Protein AF-A0AAW6NID0-F1 (afdb_monomer)

pLDDT: mean 94.63, std 5.05, range [74.12, 98.75]

Nearest PDB structures (foldseek):
  3kux-assembly1_A  TM=9.609E-01  e=1.025E-19  Yersinia pestis
  3gfg-assembly2_C  TM=9.418E-01  e=2.437E-15  Bacillus subtilis subsp. subtilis str. 168
  3gfg-assembly1_B  TM=9.431E-01  e=1.002E-14  Bacillus subtilis subsp. subtilis str. 168
  3gfg-assembly5_J  TM=9.373E-01  e=2.156E-14  Bacillus subtilis subsp. subtilis str. 168
  3gfg-assembly3_E  TM=9.420E-01  e=9.979E-14  Bacillus subtilis subsp. subtilis str. 168

Organism: Enterobacter cloacae (NCBI:txid550)

Structure (mmCIF, N/CA/C/O backbone):
data_AF-A0AAW6NID0-F1
#
_entry.id   AF-A0AAW6NID0-F1
#
loop_
_atom_site.group_PDB
_atom_site.id
_atom_site.type_symbol
_atom_site.label_atom_id
_atom_site.label_alt_id
_atom_site.label_comp_id
_atom_site.label_asym_id
_atom_site.label_entity_id
_atom_site.label_seq_id
_atom_site.pdbx_PDB_ins_code
_atom_site.Cartn_x
_atom_site.Cartn_y
_atom_site.Cartn_z
_atom_site.occupancy
_atom_site.B_iso_or_equiv
_atom_site.auth_seq_id
_atom_site.auth_comp_id
_atom_site.auth_asym_id
_atom_site.auth_atom_id
_atom_site.pdbx_PDB_model_num
ATOM 1 N N . PHE A 1 1 ? 0.147 -2.096 -3.383 1.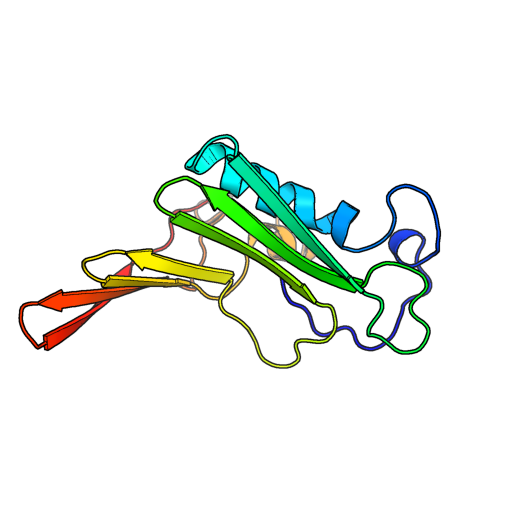00 84.25 1 PHE A N 1
ATOM 2 C CA . PHE A 1 1 ? -0.001 -1.535 -4.753 1.00 84.25 1 PHE A CA 1
ATOM 3 C C . PHE A 1 1 ? 0.286 -2.645 -5.757 1.00 84.25 1 PHE A C 1
ATOM 5 O O . PHE A 1 1 ? 0.993 -2.461 -6.746 1.00 84.25 1 PHE A O 1
ATOM 12 N N . ASP A 1 2 ? -0.238 -3.831 -5.473 1.00 94.12 2 ASP A N 1
ATOM 13 C CA . ASP A 1 2 ? 0.275 -5.031 -6.107 1.00 94.12 2 ASP A CA 1
ATOM 14 C C . ASP A 1 2 ? -0.357 -5.172 -7.478 1.00 94.12 2 ASP A C 1
ATOM 16 O O . ASP A 1 2 ? -1.514 -4.804 -7.698 1.00 94.12 2 ASP A O 1
ATOM 20 N N . ARG A 1 3 ? 0.446 -5.610 -8.439 1.00 92.31 3 ARG A N 1
ATOM 21 C CA . ARG A 1 3 ? 0.046 -5.709 -9.837 1.00 92.31 3 ARG A CA 1
ATOM 22 C C . ARG A 1 3 ? 0.622 -6.990 -10.403 1.00 92.31 3 ARG A C 1
ATOM 24 O O . ARG A 1 3 ? 1.714 -7.399 -10.024 1.00 92.31 3 ARG A O 1
ATOM 31 N N . TYR A 1 4 ? -0.060 -7.566 -11.383 1.00 95.06 4 TYR A N 1
ATOM 32 C CA . TYR A 1 4 ? 0.499 -8.651 -12.175 1.00 95.06 4 TYR A CA 1
ATOM 33 C C . TYR A 1 4 ? 1.030 -8.119 -13.504 1.00 95.06 4 TYR A C 1
ATOM 35 O O . TYR A 1 4 ? 0.271 -7.851 -14.436 1.00 95.06 4 TYR A O 1
ATOM 43 N N . ARG A 1 5 ? 2.348 -7.925 -13.594 1.00 93.69 5 ARG A N 1
ATOM 44 C CA . ARG A 1 5 ? 3.047 -7.576 -14.842 1.00 93.69 5 ARG A CA 1
ATOM 45 C C . ARG A 1 5 ? 4.345 -8.382 -14.939 1.00 93.69 5 ARG A C 1
ATOM 47 O O . ARG A 1 5 ? 5.425 -7.808 -14.788 1.00 93.69 5 ARG A O 1
ATOM 54 N N . PRO A 1 6 ? 4.249 -9.701 -15.191 1.00 93.75 6 PRO A N 1
ATOM 55 C CA . PRO A 1 6 ? 5.402 -10.601 -15.153 1.00 93.75 6 PRO A CA 1
ATOM 56 C C . PRO A 1 6 ? 6.435 -10.299 -16.245 1.00 93.75 6 PRO A C 1
ATOM 58 O O . PRO A 1 6 ? 7.611 -10.585 -16.063 1.00 93.75 6 PRO A O 1
ATOM 61 N N . GLN A 1 7 ? 6.007 -9.695 -17.357 1.00 93.19 7 GLN A N 1
ATOM 62 C CA . GLN A 1 7 ? 6.890 -9.274 -18.442 1.00 93.19 7 GLN A CA 1
ATOM 63 C C . GLN A 1 7 ? 7.441 -7.873 -18.165 1.00 93.19 7 GLN A C 1
ATOM 65 O O . GLN A 1 7 ? 6.669 -6.920 -18.010 1.00 93.19 7 GLN A O 1
ATOM 70 N N . VAL A 1 8 ? 8.769 -7.756 -18.125 1.00 89.69 8 VAL A N 1
ATOM 71 C CA . VAL A 1 8 ? 9.473 -6.469 -18.049 1.00 89.69 8 VAL A CA 1
ATOM 72 C C . VAL A 1 8 ? 9.281 -5.738 -19.374 1.00 89.69 8 VAL A C 1
ATOM 74 O O . VAL A 1 8 ? 9.496 -6.310 -20.442 1.00 89.69 8 VAL A O 1
ATOM 77 N N . ARG A 1 9 ? 8.822 -4.487 -19.322 1.00 85.94 9 ARG A N 1
ATOM 78 C CA . ARG A 1 9 ? 8.579 -3.692 -20.534 1.00 85.94 9 ARG A CA 1
ATOM 79 C C . ARG A 1 9 ? 9.796 -2.850 -20.867 1.00 85.94 9 ARG A C 1
ATOM 81 O O . ARG A 1 9 ? 10.451 -2.332 -19.969 1.00 85.94 9 ARG A O 1
ATOM 88 N N .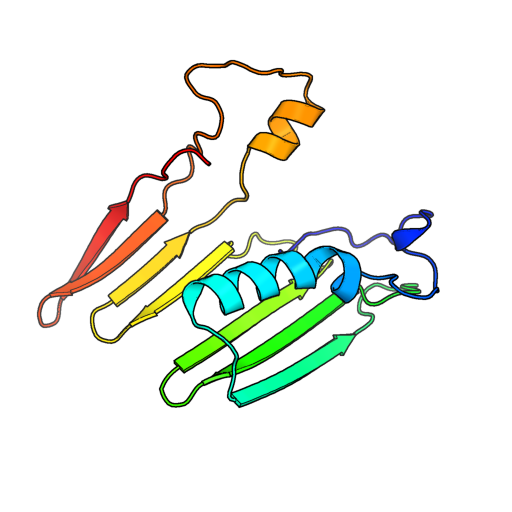 ASP A 1 10 ? 10.013 -2.606 -22.155 1.00 81.94 10 ASP A N 1
ATOM 89 C CA . ASP A 1 10 ? 10.990 -1.612 -22.589 1.00 81.94 10 ASP A CA 1
ATOM 90 C C . ASP A 1 10 ? 10.422 -0.196 -22.404 1.00 81.94 10 ASP A C 1
ATOM 92 O O . ASP A 1 10 ? 9.777 0.390 -23.276 1.00 81.94 10 ASP A O 1
ATOM 96 N N . ARG A 1 11 ? 10.547 0.311 -21.177 1.00 80.06 11 ARG A N 1
ATOM 97 C CA . ARG A 1 11 ? 10.152 1.659 -20.767 1.00 80.06 11 ARG A CA 1
ATOM 98 C C . ARG A 1 11 ? 11.226 2.218 -19.859 1.00 80.06 11 ARG A C 1
ATOM 100 O O . ARG A 1 11 ? 11.744 1.503 -19.012 1.00 80.06 11 ARG A O 1
ATOM 107 N N . TRP A 1 12 ? 11.458 3.524 -19.943 1.00 75.25 12 TRP A N 1
ATOM 108 C CA . TRP A 1 12 ? 12.501 4.192 -19.161 1.00 75.25 12 TRP A CA 1
ATOM 109 C C . TRP A 1 12 ? 12.412 3.933 -17.639 1.00 75.25 12 TRP A C 1
ATOM 111 O O . TRP A 1 12 ? 13.441 3.814 -16.990 1.00 75.25 12 TRP A O 1
ATOM 121 N N . ARG A 1 13 ? 11.204 3.777 -17.062 1.00 74.12 13 ARG A N 1
ATOM 122 C CA . ARG A 1 13 ? 11.011 3.473 -15.620 1.00 74.12 13 ARG A CA 1
ATOM 123 C C . ARG A 1 13 ? 11.413 2.047 -15.220 1.00 74.12 13 ARG A C 1
ATOM 125 O O . ARG A 1 13 ? 11.613 1.771 -14.038 1.00 74.12 13 ARG A O 1
ATOM 132 N N . GLU A 1 14 ? 11.495 1.145 -16.193 1.00 78.50 14 GLU A N 1
ATOM 133 C CA . GLU A 1 14 ? 11.904 -0.255 -16.026 1.00 78.50 14 GLU A CA 1
ATOM 134 C C . GLU A 1 14 ? 13.375 -0.478 -16.428 1.00 78.50 14 GLU A C 1
ATOM 136 O O . GLU A 1 14 ? 13.860 -1.604 -16.360 1.00 78.50 14 GLU A O 1
ATOM 141 N N . GLN A 1 15 ? 14.098 0.589 -16.795 1.00 82.31 15 GLN A N 1
ATOM 142 C CA . GLN A 1 15 ? 15.534 0.575 -17.075 1.00 82.31 15 GLN A CA 1
ATOM 143 C C . GLN A 1 15 ? 16.327 1.091 -15.869 1.00 82.31 15 GLN A C 1
ATOM 145 O O . GLN A 1 15 ? 15.867 1.968 -15.135 1.00 82.31 15 GLN A O 1
ATOM 150 N N . ALA A 1 16 ? 17.529 0.548 -15.671 1.00 81.44 16 ALA A N 1
ATOM 151 C CA . ALA A 1 16 ? 18.401 0.943 -14.573 1.00 81.44 16 ALA A CA 1
ATOM 152 C C . ALA A 1 16 ? 18.753 2.439 -14.642 1.00 81.44 16 ALA A C 1
ATOM 154 O O . ALA A 1 16 ? 19.167 2.953 -15.680 1.00 81.44 16 ALA A O 1
ATOM 155 N N . GLY A 1 17 ? 18.616 3.135 -13.515 1.00 85.31 17 GLY A N 1
ATOM 156 C CA . GLY A 1 17 ? 18.953 4.551 -13.396 1.00 85.31 17 GLY A CA 1
ATOM 157 C C . GLY A 1 17 ? 18.538 5.152 -12.049 1.00 85.31 17 GLY A C 1
ATOM 158 O O . GLY A 1 17 ? 17.781 4.525 -11.297 1.00 85.31 17 GLY A O 1
ATOM 159 N N . PRO A 1 18 ? 19.015 6.361 -11.708 1.00 84.38 18 PRO A N 1
ATOM 160 C CA . PRO A 1 18 ? 18.601 7.054 -10.490 1.00 84.38 18 PRO A CA 1
ATOM 161 C C . PRO A 1 18 ? 17.081 7.258 -10.442 1.00 84.38 18 PRO A C 1
ATOM 163 O O . PRO A 1 18 ? 16.483 7.710 -11.416 1.00 84.38 18 PRO A O 1
ATOM 166 N N . GLY A 1 19 ? 16.454 6.921 -9.311 1.00 85.44 19 GLY A N 1
ATOM 167 C CA . GLY A 1 19 ? 15.004 7.073 -9.127 1.00 85.44 19 GLY A CA 1
ATOM 168 C C . GLY A 1 19 ? 14.141 6.077 -9.914 1.00 85.44 19 GLY A C 1
ATOM 169 O O . GLY A 1 19 ? 12.937 6.284 -10.033 1.00 85.44 19 GLY A O 1
ATOM 170 N N . SE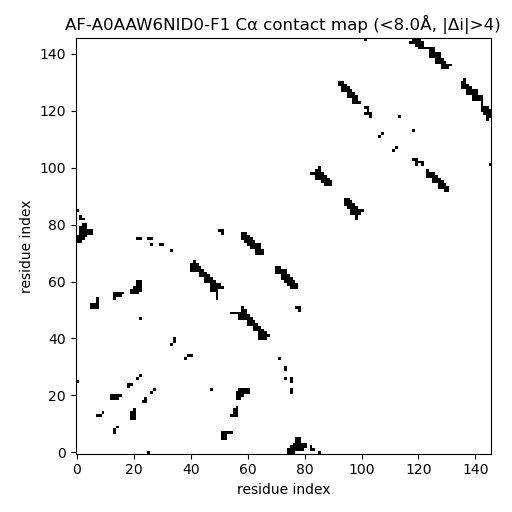R A 1 20 ? 14.734 5.016 -10.469 1.00 90.44 20 SER A N 1
ATOM 171 C CA . SER A 1 20 ? 14.009 3.971 -11.204 1.00 90.44 20 SER A CA 1
ATOM 172 C C . SER A 1 20 ? 13.440 2.879 -10.288 1.00 90.44 20 SER A C 1
ATOM 174 O O . SER A 1 20 ? 13.876 2.697 -9.150 1.00 90.44 20 SER A O 1
ATOM 176 N N . GLY A 1 21 ? 12.480 2.109 -10.804 1.00 93.56 21 GLY A N 1
ATOM 177 C CA . GLY A 1 21 ? 11.849 1.013 -10.069 1.00 93.56 21 GLY A CA 1
ATOM 178 C C . GLY A 1 21 ? 10.681 1.441 -9.182 1.00 93.56 21 GLY A C 1
ATOM 179 O O . GLY A 1 21 ? 10.472 2.613 -8.866 1.00 93.56 21 GLY A O 1
ATOM 180 N N . ILE A 1 22 ? 9.891 0.453 -8.771 1.00 95.25 22 ILE A N 1
ATOM 181 C CA . ILE A 1 22 ? 8.603 0.689 -8.116 1.00 95.25 22 ILE A CA 1
ATOM 182 C C . ILE A 1 22 ? 8.735 1.261 -6.704 1.00 95.25 22 ILE A C 1
ATOM 184 O O . ILE A 1 22 ? 7.771 1.815 -6.187 1.00 95.25 22 ILE A O 1
ATOM 188 N N . TRP A 1 23 ? 9.910 1.151 -6.077 1.00 95.88 23 TRP A N 1
ATOM 189 C CA . TRP A 1 23 ? 10.163 1.823 -4.805 1.00 95.88 23 TRP A CA 1
ATOM 190 C C . TRP A 1 23 ? 10.054 3.337 -4.978 1.00 95.88 23 TRP A C 1
ATOM 192 O O . TRP A 1 23 ? 9.290 3.974 -4.270 1.00 95.88 23 TRP A O 1
ATOM 202 N N . TYR A 1 24 ? 10.735 3.915 -5.965 1.00 94.38 24 TYR A N 1
ATOM 203 C CA . TYR A 1 24 ? 10.671 5.356 -6.209 1.00 94.38 24 TYR A CA 1
ATOM 204 C C . TYR A 1 24 ? 9.377 5.794 -6.902 1.00 94.38 24 TYR A C 1
ATOM 206 O O . TYR A 1 24 ? 8.937 6.919 -6.697 1.00 94.38 24 TYR A O 1
ATOM 214 N N . ASP A 1 25 ? 8.757 4.914 -7.689 1.00 93.06 25 ASP A N 1
ATOM 215 C CA . ASP A 1 25 ? 7.504 5.211 -8.392 1.00 93.06 25 ASP A CA 1
ATOM 216 C C . ASP A 1 25 ? 6.277 5.148 -7.469 1.00 93.06 25 ASP A C 1
ATOM 218 O O . ASP A 1 25 ? 5.384 5.982 -7.568 1.00 93.06 25 ASP A O 1
ATOM 222 N N . LEU A 1 26 ? 6.215 4.157 -6.571 1.00 95.50 26 LEU A N 1
ATOM 223 C CA . LEU A 1 26 ? 5.011 3.854 -5.792 1.00 95.50 26 LEU A CA 1
ATOM 224 C C . LEU A 1 26 ? 5.167 4.135 -4.300 1.00 95.50 26 LEU A C 1
ATOM 226 O O . LEU A 1 26 ? 4.224 4.640 -3.693 1.00 95.50 26 LEU A O 1
ATOM 230 N N . ALA A 1 27 ? 6.322 3.836 -3.692 1.00 96.88 27 ALA A N 1
ATOM 231 C CA . ALA A 1 27 ? 6.486 3.995 -2.246 1.00 96.88 27 ALA A CA 1
ATOM 232 C C . ALA A 1 27 ? 6.217 5.423 -1.739 1.00 96.88 27 ALA A C 1
ATOM 234 O O . ALA A 1 27 ? 5.618 5.511 -0.668 1.00 96.88 27 ALA A O 1
ATOM 235 N N . PRO A 1 28 ? 6.538 6.524 -2.463 1.00 97.56 28 PRO A N 1
ATOM 236 C CA . PRO A 1 28 ? 6.181 7.872 -2.024 1.00 97.56 28 PRO A CA 1
ATOM 237 C C . PRO A 1 28 ? 4.691 8.041 -1.724 1.00 97.56 28 PRO A C 1
ATOM 239 O O . PRO A 1 28 ? 4.353 8.616 -0.698 1.00 97.56 28 PRO A O 1
ATOM 242 N N . HIS A 1 29 ? 3.801 7.469 -2.542 1.00 96.81 29 HIS A N 1
ATOM 243 C CA . HIS A 1 29 ? 2.357 7.540 -2.305 1.00 96.81 29 HIS A CA 1
ATOM 244 C C . HIS A 1 29 ? 1.942 6.825 -1.012 1.00 96.81 29 HIS A C 1
ATOM 246 O O . HIS A 1 29 ? 1.085 7.310 -0.280 1.00 96.81 29 HIS A O 1
ATOM 252 N N . LEU A 1 30 ? 2.536 5.662 -0.716 1.00 97.69 30 LEU A N 1
ATOM 253 C CA . LEU A 1 30 ? 2.224 4.914 0.506 1.00 97.69 30 LEU A CA 1
ATOM 254 C C . LEU A 1 30 ? 2.851 5.561 1.749 1.00 97.69 30 LEU A C 1
ATOM 256 O O . LEU A 1 30 ? 2.227 5.590 2.808 1.00 97.69 30 LEU A O 1
ATOM 260 N N . LEU A 1 31 ? 4.087 6.048 1.626 1.00 98.25 31 LEU A N 1
ATOM 261 C CA . LEU A 1 31 ? 4.820 6.714 2.699 1.00 98.25 31 LEU A CA 1
ATOM 262 C C . LEU A 1 31 ? 4.142 8.023 3.090 1.00 98.25 31 LEU A C 1
ATOM 264 O O . LEU A 1 31 ? 3.963 8.260 4.279 1.00 98.25 31 LEU A O 1
ATOM 268 N N . ASP A 1 32 ? 3.724 8.826 2.111 1.00 98.38 32 ASP A N 1
ATOM 269 C CA . ASP A 1 32 ? 2.984 10.064 2.347 1.00 98.38 32 ASP A CA 1
ATOM 270 C C . ASP A 1 32 ? 1.697 9.794 3.136 1.00 98.38 32 ASP A C 1
ATOM 272 O O . ASP A 1 32 ? 1.513 10.357 4.211 1.00 98.38 32 ASP A O 1
ATOM 276 N N . GLN A 1 33 ? 0.882 8.824 2.703 1.00 97.19 33 GLN A N 1
ATOM 277 C CA . GLN A 1 33 ? -0.326 8.419 3.434 1.00 97.19 33 GLN A CA 1
ATOM 278 C C . GLN A 1 33 ? -0.022 7.970 4.872 1.00 97.19 33 GLN A C 1
ATOM 280 O O . GLN A 1 33 ? -0.713 8.367 5.811 1.00 97.19 33 GLN A O 1
ATOM 285 N N . ALA A 1 34 ? 1.014 7.150 5.067 1.00 97.75 34 ALA A N 1
ATOM 286 C CA . ALA A 1 34 ? 1.393 6.670 6.393 1.00 97.75 34 ALA A CA 1
ATOM 287 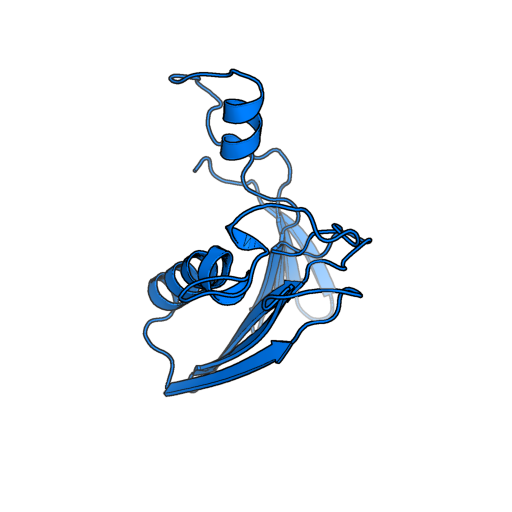C C . ALA A 1 34 ? 1.865 7.814 7.307 1.00 97.75 34 ALA A C 1
ATOM 289 O O . ALA A 1 34 ? 1.443 7.896 8.461 1.00 97.75 34 ALA A O 1
ATOM 290 N N . VAL A 1 35 ? 2.705 8.716 6.797 1.00 97.50 35 VAL A N 1
ATOM 291 C CA . VAL A 1 35 ? 3.218 9.862 7.559 1.00 97.50 35 VAL A CA 1
ATOM 292 C C . VAL A 1 35 ? 2.112 10.875 7.837 1.00 97.50 35 VAL A C 1
ATOM 294 O O . VAL A 1 35 ? 2.041 11.393 8.949 1.00 97.50 35 VAL A O 1
ATOM 297 N N . HIS A 1 36 ? 1.212 11.114 6.885 1.00 97.88 36 HIS A N 1
ATOM 298 C CA . HIS A 1 36 ? 0.066 11.999 7.067 1.00 97.88 36 HIS A CA 1
ATOM 299 C C . HIS A 1 36 ? -0.853 11.513 8.196 1.00 97.88 36 HIS A C 1
ATOM 301 O O . HIS A 1 36 ? -1.253 12.294 9.055 1.00 97.88 36 HIS A O 1
ATOM 307 N N . LEU A 1 37 ? -1.154 10.211 8.231 1.00 96.88 37 LEU A N 1
ATOM 308 C CA . LEU A 1 37 ? -2.075 9.631 9.214 1.00 96.88 37 LEU A CA 1
ATOM 309 C C . LEU A 1 37 ? -1.438 9.383 10.586 1.00 96.88 37 LEU A C 1
ATOM 311 O O . LEU A 1 37 ? -2.123 9.451 11.608 1.00 96.88 37 LEU A O 1
ATOM 315 N N . PHE A 1 38 ? -0.148 9.043 10.631 1.00 96.69 38 PHE A N 1
ATOM 316 C CA . PHE A 1 38 ? 0.481 8.514 11.846 1.00 96.69 38 PHE A CA 1
ATOM 317 C C . PHE A 1 38 ? 1.749 9.255 12.283 1.00 96.69 38 PHE A C 1
ATOM 319 O O . PHE A 1 38 ? 2.312 8.913 13.324 1.00 96.69 38 PHE A O 1
ATOM 326 N N . GLY A 1 39 ? 2.182 10.271 11.536 1.00 97.56 39 GLY A N 1
ATOM 327 C CA . GLY A 1 39 ? 3.433 10.988 11.767 1.00 97.56 39 GLY A CA 1
ATOM 328 C C . GLY A 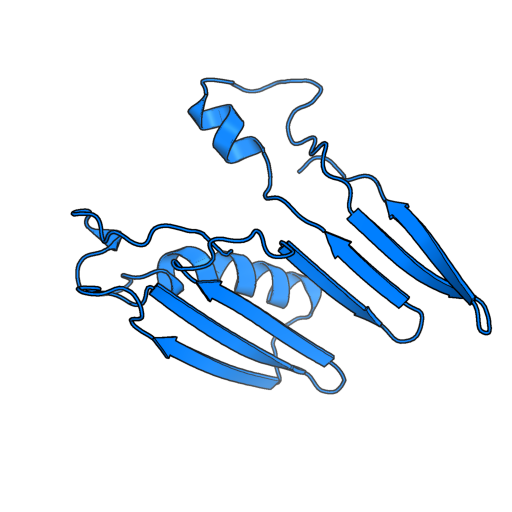1 39 ? 4.670 10.173 11.382 1.00 97.56 39 GLY A C 1
ATOM 329 O O . GLY A 1 39 ? 4.586 9.101 10.774 1.00 97.56 39 GLY A O 1
ATOM 330 N N . LEU A 1 40 ? 5.847 10.686 11.748 1.00 98.00 40 LEU A N 1
ATOM 331 C CA . LEU A 1 40 ? 7.113 10.010 11.466 1.00 98.00 40 LEU A CA 1
ATOM 332 C C . LEU A 1 40 ? 7.263 8.726 12.301 1.00 98.00 40 LEU A C 1
ATOM 334 O O . LEU A 1 40 ? 7.000 8.746 13.508 1.00 98.00 40 LEU A O 1
ATOM 338 N N . PRO A 1 41 ? 7.709 7.614 11.691 1.00 98.31 41 PRO A N 1
ATOM 339 C CA . PRO A 1 41 ? 8.053 6.414 12.436 1.00 98.31 41 PRO A CA 1
ATOM 340 C C . PRO A 1 41 ? 9.344 6.613 13.239 1.00 98.31 41 PRO A C 1
ATOM 342 O O . PRO A 1 41 ? 10.182 7.451 12.915 1.00 98.31 41 PRO A O 1
ATOM 345 N N . VAL A 1 42 ? 9.536 5.779 14.262 1.00 98.56 42 VAL A N 1
ATOM 346 C CA . VAL A 1 42 ? 10.796 5.695 15.021 1.00 98.56 42 VAL A CA 1
ATOM 347 C C . VAL A 1 42 ? 11.902 5.096 14.155 1.00 98.56 42 VAL A C 1
ATOM 349 O O . VAL A 1 42 ? 13.056 5.509 14.227 1.00 98.56 42 VAL A O 1
ATOM 352 N N . SER A 1 43 ? 11.553 4.105 13.338 1.00 98.50 43 SER A N 1
ATOM 353 C CA . SER A 1 43 ? 12.469 3.472 12.396 1.00 98.50 43 SER A CA 1
ATOM 354 C C . SER A 1 43 ? 11.712 2.858 11.226 1.00 98.50 43 SER A C 1
ATOM 356 O O . SER A 1 43 ? 10.504 2.614 11.296 1.00 98.50 43 SER A O 1
ATOM 358 N N . MET A 1 44 ? 12.435 2.589 10.145 1.00 98.44 44 MET A N 1
ATOM 359 C CA . MET A 1 44 ? 11.919 1.876 8.987 1.00 98.44 44 MET A CA 1
ATOM 360 C C . MET A 1 44 ? 12.929 0.818 8.551 1.00 98.44 44 MET A C 1
ATOM 362 O O . MET A 1 44 ? 14.120 1.104 8.435 1.00 98.44 44 MET A O 1
ATOM 366 N N . THR A 1 45 ? 12.442 -0.388 8.284 1.00 98.62 45 THR A N 1
ATOM 367 C CA . THR A 1 45 ? 13.211 -1.455 7.634 1.00 98.62 45 THR A CA 1
ATOM 368 C C . THR A 1 45 ? 12.582 -1.729 6.283 1.00 98.62 45 THR A C 1
ATOM 370 O O . THR A 1 45 ? 11.361 -1.849 6.197 1.00 98.62 45 THR A O 1
ATOM 373 N N . VAL A 1 46 ? 13.397 -1.808 5.235 1.00 98.62 46 VAL A N 1
ATOM 374 C CA . VAL A 1 46 ? 12.921 -1.993 3.864 1.00 98.62 46 VAL A CA 1
ATOM 375 C C . VAL A 1 46 ? 13.665 -3.155 3.231 1.00 98.62 46 VAL A C 1
ATOM 377 O O . VAL A 1 46 ? 14.893 -3.165 3.218 1.00 98.62 46 VAL A O 1
ATOM 380 N N . ASP A 1 47 ? 12.904 -4.104 2.704 1.00 98.69 47 ASP A N 1
ATOM 381 C CA . ASP A 1 47 ? 13.384 -5.143 1.801 1.00 98.69 47 ASP A CA 1
ATOM 382 C C . ASP A 1 47 ? 13.028 -4.751 0.364 1.00 98.69 47 ASP A C 1
ATOM 384 O O . ASP A 1 47 ? 11.875 -4.412 0.082 1.00 98.69 47 ASP A O 1
ATOM 388 N N . LEU A 1 48 ? 14.022 -4.755 -0.524 1.00 98.25 48 LEU A N 1
ATOM 389 C CA . LEU A 1 48 ? 13.899 -4.403 -1.937 1.00 98.25 48 LEU A CA 1
ATOM 390 C C . LEU A 1 48 ? 14.452 -5.552 -2.771 1.00 98.25 48 LEU A C 1
ATOM 392 O O . LEU A 1 48 ? 15.545 -6.044 -2.496 1.00 98.25 48 LEU A O 1
ATOM 396 N N . ALA A 1 49 ? 13.741 -5.926 -3.832 1.00 97.88 49 ALA A N 1
ATOM 397 C CA . ALA A 1 49 ? 14.178 -7.016 -4.694 1.00 97.88 49 ALA A CA 1
ATOM 398 C C . ALA A 1 49 ? 13.835 -6.791 -6.172 1.00 97.88 49 ALA A C 1
ATOM 400 O O . ALA A 1 49 ? 13.030 -5.930 -6.543 1.00 97.88 49 ALA A O 1
ATOM 401 N N . GLN A 1 50 ? 14.493 -7.602 -6.998 1.00 97.38 50 GLN A N 1
ATOM 402 C CA . GLN A 1 50 ? 14.215 -7.818 -8.412 1.00 97.38 50 GLN A CA 1
ATOM 403 C C . GLN A 1 50 ? 13.748 -9.266 -8.562 1.00 97.38 50 GLN A C 1
ATOM 405 O O . GLN A 1 50 ? 14.559 -10.190 -8.525 1.00 97.38 50 GLN A O 1
ATOM 410 N N . LEU A 1 51 ? 12.438 -9.475 -8.647 1.00 97.56 51 LEU A N 1
ATOM 411 C CA . LEU A 1 51 ? 11.828 -10.802 -8.646 1.00 97.56 51 LEU A CA 1
ATOM 412 C C . LEU A 1 51 ? 11.389 -11.258 -10.039 1.00 97.56 51 LEU A C 1
ATOM 414 O O . LEU A 1 51 ? 11.325 -12.465 -10.283 1.00 97.56 51 LEU A O 1
ATOM 418 N N . ARG A 1 52 ? 11.081 -10.344 -10.971 1.00 96.56 52 ARG A N 1
ATOM 419 C CA . ARG A 1 52 ? 10.765 -10.741 -12.352 1.00 96.56 52 ARG A CA 1
ATOM 420 C C . ARG A 1 52 ? 12.043 -11.165 -13.085 1.00 96.56 52 ARG A C 1
ATOM 422 O O . ARG A 1 52 ? 13.054 -10.463 -13.003 1.00 96.56 52 ARG A O 1
ATOM 429 N N . PRO A 1 53 ? 12.014 -12.254 -13.874 1.00 95.25 53 PRO A N 1
ATOM 430 C CA . PRO A 1 53 ? 13.123 -12.596 -14.757 1.00 95.25 53 PRO A CA 1
ATOM 431 C C . PRO A 1 53 ? 13.482 -11.427 -15.685 1.00 95.25 53 PRO A C 1
ATOM 433 O O . PRO A 1 53 ? 12.618 -10.884 -16.373 1.00 95.25 53 PRO A O 1
ATOM 436 N N . GLY A 1 54 ? 14.757 -11.035 -15.698 1.00 93.38 54 GLY A N 1
ATOM 437 C CA . GLY A 1 54 ? 15.253 -9.933 -16.528 1.00 93.38 54 GLY A CA 1
ATOM 438 C C . GLY A 1 54 ? 14.983 -8.525 -15.984 1.00 93.38 54 GLY A C 1
ATOM 439 O O . GLY A 1 54 ? 15.319 -7.557 -16.668 1.00 93.38 54 GLY A O 1
ATOM 440 N N . ALA A 1 55 ? 14.416 -8.383 -14.779 1.00 94.31 55 ALA A N 1
ATOM 441 C CA . ALA A 1 55 ? 14.235 -7.080 -14.142 1.00 94.31 55 ALA A CA 1
ATOM 442 C C . ALA A 1 55 ? 15.567 -6.323 -14.033 1.00 94.31 55 ALA A C 1
ATOM 444 O O . ALA A 1 55 ? 16.575 -6.871 -13.600 1.00 94.31 55 ALA A O 1
ATOM 445 N N . GLN A 1 56 ? 15.557 -5.052 -14.438 1.00 93.81 56 GLN A N 1
ATOM 446 C CA . GLN A 1 56 ? 16.716 -4.153 -14.348 1.00 93.81 56 GLN A CA 1
ATOM 447 C C . GLN A 1 56 ? 16.578 -3.145 -13.198 1.00 93.81 56 GLN A C 1
ATOM 449 O O . GLN A 1 56 ? 17.527 -2.440 -12.861 1.00 93.81 56 GLN A O 1
ATOM 454 N N . THR A 1 57 ? 15.394 -3.066 -12.586 1.00 95.38 57 THR A N 1
ATOM 455 C CA . THR A 1 57 ? 15.047 -2.131 -11.510 1.00 95.38 57 THR A CA 1
ATOM 456 C C . THR A 1 57 ? 14.221 -2.839 -10.446 1.00 95.38 57 THR A C 1
ATOM 458 O O . THR A 1 57 ? 13.627 -3.884 -10.714 1.00 95.38 57 THR A O 1
ATOM 461 N N . THR A 1 58 ? 14.186 -2.279 -9.235 1.00 96.25 58 THR A N 1
ATOM 462 C CA . THR A 1 58 ? 13.371 -2.797 -8.129 1.00 96.25 58 THR A CA 1
ATOM 463 C C . THR A 1 58 ? 11.917 -2.963 -8.562 1.00 96.25 58 THR A C 1
ATOM 465 O O . THR A 1 58 ? 11.270 -1.990 -8.954 1.00 96.25 58 THR A O 1
ATOM 468 N N . ASP A 1 59 ? 11.391 -4.179 -8.464 1.00 96.75 59 ASP A N 1
ATOM 469 C CA . ASP A 1 59 ? 10.009 -4.534 -8.816 1.00 96.75 59 ASP A CA 1
ATOM 470 C C . ASP A 1 59 ? 9.249 -5.206 -7.658 1.00 96.75 59 ASP A C 1
ATOM 472 O O . ASP A 1 59 ? 8.110 -5.657 -7.814 1.00 96.75 59 ASP A O 1
ATOM 476 N N . TYR A 1 60 ? 9.879 -5.203 -6.485 1.00 98.06 60 TYR A N 1
ATOM 477 C CA . TYR A 1 60 ? 9.338 -5.642 -5.216 1.00 98.06 60 TYR A CA 1
ATOM 478 C C . TYR A 1 60 ? 9.839 -4.733 -4.094 1.00 98.06 60 TYR A C 1
ATOM 480 O O . TYR A 1 60 ? 11.029 -4.406 -4.035 1.00 98.06 60 TYR A O 1
ATOM 488 N N . PHE A 1 61 ? 8.948 -4.371 -3.174 1.00 98.56 61 PHE A N 1
ATOM 489 C CA . PHE A 1 61 ? 9.334 -3.833 -1.879 1.00 98.56 61 PHE A CA 1
ATOM 490 C C . PHE A 1 61 ? 8.416 -4.313 -0.757 1.00 98.56 61 PHE A C 1
ATOM 492 O O . PHE A 1 61 ? 7.201 -4.457 -0.923 1.00 98.56 61 PHE A O 1
ATOM 499 N N . HIS A 1 62 ? 9.002 -4.472 0.424 1.00 98.69 62 HIS A N 1
ATOM 500 C CA . HIS A 1 62 ? 8.288 -4.683 1.672 1.00 98.69 62 HIS A CA 1
ATOM 501 C C . HIS A 1 62 ? 8.928 -3.826 2.768 1.00 98.69 62 HIS A C 1
ATOM 503 O O . HIS A 1 62 ? 10.027 -4.111 3.246 1.00 98.69 62 HIS A O 1
ATOM 509 N N . ALA A 1 63 ? 8.245 -2.750 3.155 1.00 98.69 63 ALA A N 1
ATOM 510 C CA . ALA A 1 63 ? 8.713 -1.811 4.165 1.00 98.69 63 ALA A CA 1
ATOM 511 C C . ALA A 1 63 ? 7.888 -1.927 5.446 1.00 98.69 63 ALA A C 1
ATOM 513 O O . ALA A 1 63 ? 6.659 -1.900 5.407 1.00 98.69 63 ALA A O 1
ATOM 514 N N . ILE A 1 64 ? 8.567 -2.000 6.588 1.00 98.75 64 ILE A N 1
ATOM 515 C CA . ILE A 1 64 ? 7.956 -1.980 7.916 1.00 98.75 64 ILE A CA 1
ATOM 516 C C . ILE A 1 64 ? 8.338 -0.667 8.591 1.00 98.75 64 ILE A C 1
ATOM 518 O O . ILE A 1 64 ? 9.502 -0.449 8.930 1.00 98.75 64 ILE A O 1
ATOM 522 N N . LEU A 1 65 ? 7.347 0.191 8.817 1.00 98.75 65 LEU A N 1
ATOM 523 C CA . LEU A 1 65 ? 7.480 1.407 9.609 1.00 98.75 65 LEU A CA 1
ATOM 524 C C . LEU A 1 65 ? 7.118 1.085 11.062 1.00 98.75 65 LEU A C 1
ATOM 526 O O . LEU A 1 65 ? 6.010 0.625 11.372 1.00 98.75 65 LEU A O 1
ATOM 530 N N . SER A 1 66 ? 8.068 1.322 11.961 1.00 98.62 66 SER A N 1
ATOM 531 C CA . SER A 1 66 ? 7.940 1.027 13.384 1.00 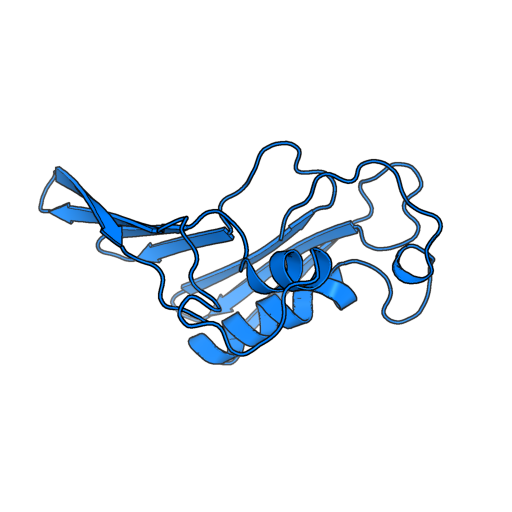98.62 66 SER A CA 1
ATOM 532 C C . SER A 1 66 ? 7.576 2.273 14.178 1.00 98.62 66 SER A C 1
ATOM 534 O O . SER A 1 66 ? 8.282 3.276 14.155 1.00 98.62 66 SER A O 1
ATOM 536 N N . TYR A 1 67 ? 6.495 2.171 14.945 1.00 98.19 67 TYR A N 1
ATOM 537 C CA . TYR A 1 67 ? 6.038 3.165 15.915 1.00 98.19 67 TYR A CA 1
ATOM 538 C C . TYR A 1 67 ? 5.965 2.512 17.306 1.00 98.19 67 TYR A C 1
ATOM 540 O O . TYR A 1 67 ? 5.925 1.280 17.390 1.00 98.19 67 TYR A O 1
ATOM 548 N N . PRO A 1 68 ? 5.879 3.277 18.410 1.00 96.81 68 PRO A N 1
ATOM 549 C CA . PRO A 1 68 ? 5.864 2.697 19.754 1.00 96.81 68 PRO A CA 1
ATOM 550 C C . PRO A 1 68 ? 4.775 1.633 19.980 1.00 96.81 68 PRO A C 1
ATOM 552 O O . PRO A 1 68 ? 5.084 0.564 20.496 1.00 96.81 68 PRO A O 1
ATOM 555 N N . GLN A 1 69 ? 3.527 1.875 19.548 1.00 95.00 69 GLN A N 1
ATOM 556 C CA . GLN A 1 69 ? 2.405 0.933 19.747 1.00 95.00 69 GLN A CA 1
ATOM 557 C C . GLN A 1 69 ? 1.755 0.422 18.450 1.00 95.00 69 GLN A C 1
ATOM 559 O O . GLN A 1 69 ? 0.637 -0.086 18.483 1.00 95.00 69 GLN A O 1
ATOM 564 N N . ARG A 1 70 ? 2.395 0.588 17.288 1.00 96.31 70 ARG A N 1
ATOM 565 C CA . ARG A 1 70 ? 1.835 0.118 16.009 1.00 96.31 70 ARG A CA 1
ATOM 566 C C . ARG A 1 70 ? 2.915 -0.221 14.992 1.00 96.31 70 ARG A C 1
ATOM 568 O O . ARG A 1 70 ? 4.081 0.160 15.135 1.00 96.31 70 ARG A O 1
ATOM 575 N N . ARG A 1 71 ? 2.517 -0.959 13.965 1.00 98.38 71 ARG A N 1
ATOM 576 C CA . ARG A 1 71 ? 3.330 -1.278 12.793 1.00 98.38 71 ARG A CA 1
ATOM 577 C C . ARG A 1 71 ? 2.529 -0.920 11.558 1.00 98.38 71 ARG A C 1
ATOM 579 O O . ARG A 1 71 ? 1.330 -1.174 11.519 1.00 98.38 71 ARG A O 1
ATOM 586 N N . ILE A 1 72 ? 3.200 -0.333 10.578 1.00 98.56 72 ILE A N 1
ATOM 587 C CA . ILE A 1 72 ? 2.626 -0.085 9.260 1.00 98.56 72 ILE A CA 1
ATOM 588 C C . ILE A 1 72 ?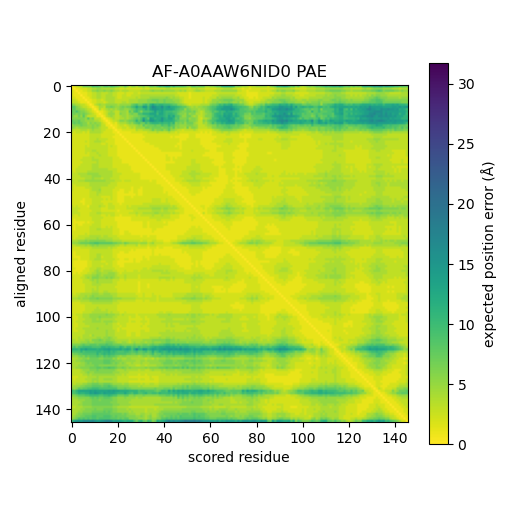 3.482 -0.841 8.262 1.00 98.56 72 ILE A C 1
ATOM 590 O O . ILE A 1 72 ? 4.702 -0.678 8.243 1.00 98.56 72 ILE A O 1
ATOM 594 N N . VAL A 1 73 ? 2.835 -1.676 7.458 1.00 98.62 73 VAL A N 1
ATOM 595 C CA . VAL A 1 73 ? 3.488 -2.434 6.396 1.00 98.62 73 VAL A CA 1
ATOM 596 C C . VAL A 1 73 ? 3.087 -1.823 5.065 1.00 98.62 73 VAL A C 1
ATOM 598 O O . VAL A 1 73 ? 1.902 -1.714 4.756 1.00 98.62 73 VAL A O 1
ATOM 601 N N . LEU A 1 74 ? 4.083 -1.410 4.289 1.00 98.50 74 LEU A N 1
ATOM 602 C CA . LEU A 1 74 ? 3.906 -0.905 2.936 1.00 98.50 74 LEU A CA 1
ATOM 603 C C . LEU A 1 74 ? 4.462 -1.945 1.974 1.00 98.50 74 LEU A C 1
ATOM 605 O O . LEU A 1 74 ? 5.617 -2.356 2.098 1.00 98.50 74 LEU A O 1
ATOM 609 N N . HIS A 1 75 ? 3.639 -2.358 1.018 1.00 98.44 75 HIS A N 1
ATOM 610 C CA . HIS A 1 75 ? 3.981 -3.437 0.106 1.00 98.44 75 HIS A CA 1
ATOM 611 C C . HIS A 1 75 ? 3.643 -3.100 -1.347 1.00 98.44 75 HIS A C 1
ATOM 613 O O . HIS A 1 75 ? 2.624 -2.456 -1.655 1.00 98.44 75 HIS A O 1
ATOM 619 N N . GLY A 1 76 ? 4.522 -3.555 -2.232 1.00 97.88 76 GLY A N 1
ATOM 620 C CA . GLY A 1 76 ? 4.342 -3.502 -3.670 1.00 97.88 76 GLY A CA 1
ATOM 621 C C . GLY A 1 76 ? 5.096 -4.638 -4.342 1.00 97.88 76 GLY A C 1
ATOM 622 O O . GLY A 1 76 ? 6.280 -4.837 -4.086 1.00 97.88 76 GLY A O 1
ATOM 623 N N . THR A 1 77 ? 4.423 -5.345 -5.243 1.00 98.06 77 THR A N 1
ATOM 624 C CA . THR A 1 77 ? 5.035 -6.360 -6.107 1.00 98.06 77 THR A CA 1
ATOM 625 C C . THR A 1 77 ? 4.437 -6.327 -7.509 1.00 98.06 77 THR A C 1
ATOM 627 O O . THR A 1 77 ? 3.253 -6.027 -7.687 1.00 98.06 77 THR A O 1
ATOM 630 N N . MET A 1 78 ? 5.253 -6.664 -8.509 1.00 96.94 78 MET A N 1
ATOM 631 C CA . MET A 1 78 ? 4.834 -6.818 -9.909 1.00 96.94 78 MET A CA 1
ATOM 632 C C . MET A 1 78 ? 4.416 -8.256 -10.274 1.00 96.94 78 MET A C 1
ATOM 634 O O . MET A 1 78 ? 4.141 -8.537 -11.446 1.00 96.94 78 MET A O 1
ATOM 638 N N . LEU A 1 79 ? 4.358 -9.164 -9.293 1.00 97.38 79 LEU A N 1
ATOM 639 C CA . LEU A 1 79 ? 4.049 -10.588 -9.479 1.00 97.38 79 LEU A CA 1
ATOM 640 C C . LEU A 1 79 ? 2.787 -11.072 -8.739 1.00 97.38 79 LEU A C 1
ATOM 642 O O . LEU A 1 79 ? 2.555 -12.276 -8.655 1.00 97.38 79 LEU A O 1
ATOM 646 N N . ALA A 1 80 ? 1.930 -10.172 -8.249 1.00 97.56 80 ALA A N 1
ATOM 647 C CA . ALA A 1 80 ? 0.674 -10.561 -7.601 1.00 97.56 80 ALA A CA 1
ATOM 648 C C . ALA A 1 80 ? -0.428 -10.838 -8.633 1.00 97.56 80 ALA A C 1
ATOM 650 O O . ALA A 1 80 ? -1.089 -9.912 -9.095 1.00 97.56 80 ALA A O 1
ATOM 651 N N . ALA A 1 81 ? -0.601 -12.110 -9.007 1.00 97.31 81 ALA A N 1
ATOM 652 C CA . ALA A 1 81 ? -1.656 -12.545 -9.930 1.00 97.31 81 ALA A CA 1
ATOM 653 C C . ALA A 1 81 ? -3.060 -12.459 -9.313 1.00 97.31 81 ALA A C 1
ATOM 655 O O . ALA A 1 81 ? -4.004 -12.044 -9.982 1.00 97.31 81 ALA A O 1
ATOM 656 N N . ALA A 1 82 ? -3.188 -12.850 -8.044 1.00 97.00 82 ALA A N 1
ATOM 657 C CA . ALA A 1 82 ? -4.409 -12.661 -7.277 1.00 97.00 82 ALA A CA 1
ATOM 658 C C . ALA A 1 82 ? -4.459 -11.233 -6.726 1.00 97.00 82 ALA A C 1
ATOM 660 O O . ALA A 1 82 ? -3.433 -10.680 -6.325 1.00 97.00 82 ALA A O 1
ATOM 661 N N . GLU A 1 83 ? -5.658 -10.655 -6.690 1.00 95.38 83 GLU A N 1
ATOM 662 C CA . GLU A 1 83 ? -5.865 -9.363 -6.049 1.00 95.38 83 GLU A CA 1
ATOM 663 C C . GLU A 1 83 ? -5.560 -9.460 -4.547 1.00 95.38 83 GLU A C 1
ATOM 665 O O . GLU A 1 83 ? -6.013 -10.377 -3.860 1.00 95.38 83 GLU A O 1
ATOM 670 N N . SER A 1 84 ? -4.807 -8.487 -4.039 1.00 95.62 84 SER A N 1
ATOM 671 C CA . SER A 1 84 ? -4.579 -8.284 -2.614 1.00 95.62 84 SER A CA 1
ATOM 672 C C . SER A 1 84 ? -5.429 -7.124 -2.097 1.00 95.62 84 SER A C 1
ATOM 674 O O . SER A 1 84 ? -5.820 -6.219 -2.840 1.00 95.62 84 SER A O 1
ATOM 676 N N . ALA A 1 85 ? -5.723 -7.138 -0.797 1.00 96.94 85 ALA A N 1
ATOM 677 C CA . ALA A 1 85 ? -6.386 -6.011 -0.162 1.00 96.94 85 ALA A CA 1
ATOM 678 C C . ALA A 1 85 ? -5.511 -4.753 -0.275 1.00 96.94 85 ALA A C 1
ATOM 680 O O . ALA A 1 85 ? -4.307 -4.773 -0.010 1.00 96.94 85 ALA A O 1
ATOM 681 N N . ARG A 1 86 ? -6.134 -3.631 -0.639 1.00 96.00 86 ARG A N 1
ATOM 682 C CA . ARG A 1 86 ? -5.472 -2.329 -0.728 1.00 96.00 86 ARG A CA 1
ATOM 683 C C . ARG A 1 86 ? -5.108 -1.790 0.650 1.00 96.00 86 ARG A C 1
ATOM 685 O O . ARG A 1 86 ? -4.028 -1.211 0.800 1.00 96.00 86 ARG A O 1
ATOM 692 N N . TYR A 1 87 ? -6.010 -1.985 1.610 1.00 97.38 87 TYR A N 1
ATOM 693 C CA . TYR A 1 87 ? -5.820 -1.673 3.019 1.00 97.38 87 TYR A CA 1
ATOM 694 C C . TYR A 1 87 ? -6.302 -2.841 3.873 1.00 97.38 87 TYR A C 1
ATOM 696 O O . TYR A 1 87 ? -7.388 -3.376 3.650 1.00 97.38 87 TYR A O 1
ATOM 704 N N . ILE A 1 88 ? -5.495 -3.187 4.872 1.00 98.38 88 ILE A N 1
ATOM 705 C CA . ILE A 1 88 ? -5.865 -4.052 5.986 1.00 98.38 88 ILE A CA 1
ATOM 706 C C . ILE A 1 88 ? -5.449 -3.302 7.247 1.00 98.38 88 ILE A C 1
ATOM 708 O O . ILE A 1 88 ? -4.276 -2.969 7.416 1.00 98.38 88 ILE A O 1
ATOM 712 N N . ILE A 1 89 ? -6.410 -2.993 8.109 1.00 98.31 89 ILE A N 1
ATOM 713 C CA . ILE A 1 89 ? -6.182 -2.245 9.343 1.00 98.31 89 ILE A CA 1
ATOM 714 C C . ILE A 1 89 ? -6.725 -3.080 10.488 1.00 98.31 89 ILE A C 1
ATOM 716 O O . ILE A 1 89 ? -7.902 -3.420 10.493 1.00 98.31 89 ILE A O 1
ATOM 720 N N . HIS A 1 90 ? -5.883 -3.375 11.471 1.00 98.44 90 HIS A N 1
ATOM 721 C CA . HIS A 1 90 ? -6.270 -4.117 12.664 1.00 98.44 90 HIS A CA 1
ATOM 722 C C . HIS A 1 90 ? -6.158 -3.227 13.896 1.00 98.44 90 HIS A C 1
ATOM 724 O O . HIS A 1 90 ? -5.177 -2.503 14.074 1.00 98.44 90 HIS A O 1
ATOM 730 N N . GLY A 1 91 ? -7.158 -3.309 14.765 1.00 97.31 91 GLY A N 1
ATOM 731 C CA . GLY A 1 91 ? -7.178 -2.649 16.060 1.00 97.31 91 GLY A CA 1
ATOM 732 C C . GLY A 1 91 ? -7.727 -3.571 17.142 1.00 97.31 91 GLY A C 1
ATOM 733 O O . GLY A 1 91 ? -8.188 -4.676 16.880 1.00 97.31 91 GLY A O 1
ATOM 734 N N . ALA A 1 92 ? -7.722 -3.089 18.383 1.00 96.06 92 ALA A N 1
ATOM 735 C CA . ALA A 1 92 ? -8.104 -3.895 19.545 1.00 96.06 92 ALA A CA 1
ATOM 736 C C . ALA A 1 92 ? -9.569 -4.385 19.543 1.00 96.06 92 ALA A C 1
ATOM 738 O O . ALA A 1 92 ? -9.906 -5.267 20.322 1.00 96.06 92 ALA A O 1
ATOM 739 N N . ARG A 1 93 ? -10.447 -3.801 18.715 1.00 96.44 93 ARG A N 1
ATOM 740 C CA . ARG A 1 93 ? -11.886 -4.130 18.660 1.00 96.44 93 ARG A CA 1
ATOM 741 C C . ARG A 1 93 ? -12.363 -4.639 17.300 1.00 96.44 93 ARG A C 1
ATOM 743 O O . ARG A 1 93 ? -13.564 -4.803 17.106 1.00 96.44 93 ARG A O 1
ATOM 750 N N . GLY A 1 94 ? -11.459 -4.838 16.345 1.00 97.81 94 GLY A N 1
ATOM 751 C CA . GLY A 1 94 ? -11.860 -5.241 15.004 1.00 97.81 94 GLY A CA 1
ATOM 752 C C . GLY A 1 94 ? -10.849 -4.908 13.922 1.00 97.81 94 GLY A C 1
ATOM 753 O O . GLY A 1 94 ? -9.730 -4.468 14.195 1.00 97.81 94 GLY A O 1
ATOM 754 N N . SER A 1 95 ? -11.283 -5.113 12.684 1.00 98.62 95 SER A N 1
ATOM 755 C CA . SER A 1 95 ? -10.480 -4.929 11.481 1.00 98.62 95 SER A CA 1
ATOM 756 C C . SER A 1 95 ? -11.257 -4.191 10.401 1.00 98.62 95 SER A C 1
ATOM 758 O O . SER A 1 95 ? -12.477 -4.291 10.348 1.00 98.62 95 SER A O 1
ATOM 760 N N . TYR A 1 96 ? -10.548 -3.486 9.527 1.00 98.62 96 TYR A N 1
ATOM 761 C CA . TYR A 1 96 ? -11.076 -2.927 8.289 1.00 98.62 96 TYR A CA 1
ATOM 762 C C . TYR A 1 96 ? -10.288 -3.479 7.105 1.00 98.62 96 TYR A C 1
ATOM 764 O O . TYR A 1 96 ? -9.054 -3.466 7.129 1.00 98.62 96 TYR A O 1
ATOM 772 N N . VAL A 1 97 ? -10.990 -3.941 6.073 1.00 98.50 97 VAL A N 1
ATOM 773 C CA . VAL A 1 97 ? -10.400 -4.432 4.825 1.00 98.50 97 VAL A CA 1
ATOM 774 C C . VAL A 1 97 ? -11.046 -3.721 3.645 1.00 98.50 97 VAL A C 1
ATOM 776 O O . VAL A 1 97 ? -12.266 -3.627 3.554 1.00 98.50 97 VAL A O 1
ATOM 779 N N . LYS A 1 98 ? -10.220 -3.242 2.716 1.00 97.38 98 LYS A N 1
ATOM 780 C CA . LYS A 1 98 ? -10.659 -2.594 1.475 1.00 97.38 98 LYS A CA 1
ATOM 781 C C . LYS A 1 98 ? -9.883 -3.154 0.300 1.00 97.38 98 LYS A C 1
ATOM 783 O O . LYS A 1 98 ? -8.655 -3.220 0.350 1.00 97.38 98 LYS A O 1
ATOM 788 N N . PHE A 1 99 ? -10.592 -3.488 -0.769 1.00 96.69 99 PHE A N 1
ATOM 789 C CA . PHE A 1 99 ? -10.019 -3.911 -2.048 1.00 96.69 99 PHE A CA 1
ATOM 790 C C . PHE A 1 99 ? -10.172 -2.824 -3.112 1.00 96.69 99 PHE A C 1
ATOM 792 O O . PHE A 1 99 ? -10.920 -1.872 -2.914 1.00 96.69 99 PHE A O 1
ATOM 799 N N . GLY A 1 100 ? -9.491 -2.964 -4.249 1.00 94.25 100 GLY A N 1
ATOM 800 C CA . GLY A 1 100 ? -9.544 -1.982 -5.330 1.00 94.25 100 GLY A CA 1
ATOM 801 C C . GLY A 1 100 ? -8.697 -0.725 -5.106 1.00 94.25 100 GLY A C 1
ATOM 802 O O . GLY A 1 100 ? -8.284 -0.395 -3.992 1.00 94.25 100 GLY A O 1
ATOM 803 N N . LEU A 1 101 ? -8.409 -0.050 -6.216 1.00 92.56 101 LEU A N 1
ATOM 804 C CA . LEU A 1 101 ? -7.745 1.250 -6.268 1.00 92.56 101 LEU A CA 1
ATOM 805 C C . LEU A 1 101 ? -8.780 2.348 -6.516 1.00 92.56 101 LEU A C 1
ATOM 807 O O . LEU A 1 101 ? -9.872 2.060 -6.998 1.00 92.56 101 LEU A O 1
ATOM 811 N N . ASP A 1 102 ? -8.386 3.590 -6.237 1.00 93.31 102 ASP A N 1
ATOM 812 C CA . ASP A 1 102 ? -9.142 4.768 -6.655 1.00 93.31 102 ASP A CA 1
ATOM 813 C C . ASP A 1 102 ? -9.454 4.706 -8.171 1.00 93.31 102 ASP A C 1
ATOM 815 O O . ASP A 1 102 ? -8.561 4.383 -8.967 1.00 93.31 102 ASP A O 1
ATOM 819 N N . PRO A 1 103 ? -10.705 4.983 -8.587 1.00 93.75 103 PRO A N 1
ATOM 820 C CA . PRO A 1 103 ? -11.133 4.804 -9.971 1.00 93.75 103 PRO A CA 1
ATOM 821 C C . PRO A 1 103 ? -10.771 5.981 -10.887 1.00 93.75 103 PRO A C 1
ATOM 823 O O . PRO A 1 103 ? -10.884 5.850 -12.108 1.00 93.75 103 PRO A O 1
ATOM 826 N N . GLN A 1 104 ? -10.347 7.128 -10.350 1.00 94.62 104 GLN A N 1
ATOM 827 C CA . GLN A 1 104 ? -10.186 8.369 -11.113 1.00 94.62 104 GLN A CA 1
ATOM 828 C C . GLN A 1 104 ? -9.109 8.231 -12.192 1.00 94.62 104 GLN A C 1
ATOM 830 O O . GLN A 1 104 ? -9.305 8.684 -13.320 1.00 94.62 104 GLN A O 1
ATOM 835 N N . GLU A 1 105 ? -7.990 7.559 -11.887 1.00 94.31 105 GLU A N 1
ATOM 836 C CA . GLU A 1 105 ? -6.908 7.342 -12.860 1.00 94.31 105 GLU A CA 1
ATOM 837 C C . GLU A 1 105 ? -7.407 6.562 -14.091 1.00 94.31 105 GLU A C 1
ATOM 839 O O . GLU A 1 105 ? -7.084 6.915 -15.228 1.00 94.31 105 GLU A O 1
ATOM 844 N N . GLU A 1 106 ? -8.218 5.522 -13.884 1.00 93.81 106 GLU A N 1
ATOM 845 C CA . GLU A 1 106 ? -8.772 4.711 -14.974 1.00 93.81 106 GLU A CA 1
ATOM 846 C C . GLU A 1 106 ? -9.869 5.457 -15.743 1.00 93.81 106 GLU A C 1
ATOM 848 O O . GLU A 1 106 ? -9.860 5.444 -16.975 1.00 93.81 106 GLU A O 1
ATOM 853 N N . ARG A 1 107 ? -10.752 6.196 -15.058 1.00 94.69 107 ARG A N 1
ATOM 854 C CA . ARG A 1 107 ? -11.755 7.063 -15.707 1.00 94.69 107 ARG A CA 1
ATOM 855 C C . ARG A 1 107 ? -11.094 8.091 -16.632 1.00 94.69 107 ARG A C 1
ATOM 857 O O . ARG A 1 107 ? -11.476 8.225 -17.797 1.00 94.69 107 ARG A O 1
ATOM 864 N N . LEU A 1 108 ? -10.025 8.751 -16.174 1.00 95.94 108 LEU A N 1
ATOM 865 C CA . LEU A 1 108 ? -9.255 9.697 -16.994 1.00 95.94 108 LEU A CA 1
ATOM 866 C C . LEU A 1 108 ? -8.633 9.034 -18.233 1.00 95.94 108 LEU A C 1
ATOM 868 O O . LEU A 1 108 ? -8.688 9.614 -19.326 1.00 95.94 108 LEU A O 1
ATOM 872 N N . LYS A 1 109 ? -8.060 7.828 -18.082 1.00 95.25 109 LYS A N 1
ATOM 873 C CA . LYS A 1 109 ? -7.509 7.038 -19.201 1.00 95.25 109 LYS A CA 1
ATOM 874 C C . LYS A 1 109 ? -8.580 6.651 -20.218 1.00 95.25 109 LYS A C 1
ATOM 876 O O . LYS A 1 109 ? -8.288 6.647 -21.412 1.00 95.25 109 LYS A O 1
ATOM 881 N N . ASN A 1 110 ? -9.805 6.400 -19.761 1.00 95.69 110 ASN A N 1
ATOM 882 C CA . ASN A 1 110 ? -10.962 6.104 -20.608 1.00 95.69 110 ASN A CA 1
ATOM 883 C C . ASN A 1 110 ? -11.564 7.348 -21.282 1.00 95.69 110 ASN A C 1
ATOM 885 O O . ASN A 1 110 ? -12.526 7.238 -22.038 1.00 95.69 110 ASN A O 1
ATOM 889 N N . GLY A 1 111 ? -10.977 8.528 -21.064 1.00 96.00 111 GLY A N 1
ATOM 890 C CA . GLY A 1 111 ? -11.362 9.762 -21.745 1.00 96.00 111 GLY A CA 1
ATOM 891 C C . GLY A 1 111 ? -12.364 10.621 -20.980 1.00 96.00 111 GLY A C 1
ATOM 892 O O . GLY A 1 111 ? -12.701 11.702 -21.459 1.00 96.00 111 GLY A O 1
ATOM 893 N N . GLU A 1 112 ? -12.788 10.210 -19.785 1.00 95.62 112 GLU A N 1
ATOM 894 C CA . GLU A 1 112 ? -13.684 11.006 -18.948 1.00 95.62 112 GLU A CA 1
ATOM 895 C C . GLU A 1 112 ? -13.021 12.301 -18.471 1.00 95.62 112 GLU A C 1
ATOM 897 O O . GLU A 1 112 ? -11.797 12.386 -18.317 1.00 95.62 112 GLU A O 1
ATOM 902 N N . ARG A 1 113 ? -13.829 13.340 -18.254 1.00 93.12 113 ARG A N 1
ATOM 903 C CA . ARG A 1 113 ? -13.372 14.672 -17.839 1.00 93.12 113 ARG A CA 1
ATOM 904 C C . ARG A 1 113 ? -14.272 15.243 -16.755 1.00 93.12 113 ARG A C 1
ATOM 906 O O . ARG A 1 113 ? -15.442 14.891 -16.672 1.00 93.12 113 ARG A O 1
ATOM 913 N N . LEU A 1 114 ? -13.695 16.136 -15.963 1.00 89.38 114 LEU A N 1
ATOM 914 C CA . LEU A 1 114 ? -14.359 16.897 -14.910 1.00 89.38 114 LEU A CA 1
ATOM 915 C C . LEU A 1 114 ? -15.146 18.100 -15.475 1.00 89.38 114 LEU A C 1
ATOM 917 O O . LEU A 1 114 ? -14.735 18.640 -16.508 1.00 89.38 114 LEU A O 1
ATOM 921 N N . PRO A 1 115 ? -16.190 18.589 -14.771 1.00 90.94 115 PRO A N 1
ATOM 922 C CA . PRO A 1 115 ? -16.779 18.017 -13.554 1.00 90.94 115 PRO A CA 1
ATOM 923 C C . PRO A 1 115 ? -17.778 16.891 -13.863 1.00 90.94 115 PRO A C 1
ATOM 925 O O . PRO A 1 115 ? -18.432 16.904 -14.903 1.00 90.94 115 PRO A O 1
ATOM 928 N N . GLN A 1 116 ? -17.925 15.948 -12.933 1.00 89.12 116 GLN A N 1
ATOM 929 C CA . GLN A 1 116 ? -19.000 14.949 -12.924 1.00 89.12 116 GLN A CA 1
ATOM 930 C C . GLN A 1 116 ? -19.535 14.823 -11.498 1.00 89.12 116 GLN A C 1
ATOM 932 O O . GLN A 1 116 ? -18.763 14.952 -10.549 1.00 89.12 116 GLN A O 1
ATOM 937 N N . GLU A 1 117 ? -20.842 14.610 -11.346 1.00 89.88 117 GLU A N 1
ATOM 938 C CA . GLU A 1 117 ? -21.492 14.528 -10.029 1.00 89.88 117 GLU A CA 1
ATOM 939 C C . GLU A 1 117 ? -20.984 13.333 -9.209 1.00 89.88 117 GLU A C 1
ATOM 941 O O . GLU A 1 117 ? -20.821 13.436 -7.998 1.00 89.88 117 GLU A O 1
ATOM 946 N N . ASP A 1 118 ? -20.659 12.229 -9.880 1.00 90.81 118 ASP A N 1
ATOM 947 C CA . ASP A 1 118 ? -20.155 10.991 -9.286 1.00 90.81 118 ASP A CA 1
ATOM 948 C C . ASP A 1 118 ? -18.620 10.878 -9.334 1.00 90.81 118 ASP A C 1
ATOM 950 O O . ASP A 1 118 ? -18.061 9.782 -9.202 1.00 90.81 118 ASP A O 1
ATOM 954 N N . TRP A 1 119 ? -17.907 11.980 -9.592 1.00 93.38 119 TRP A N 1
ATOM 955 C CA . TRP A 1 119 ? -16.452 11.941 -9.699 1.00 93.38 119 TRP A CA 1
ATOM 956 C C . TRP A 1 119 ? -15.815 11.462 -8.392 1.00 93.38 119 TRP A C 1
ATOM 958 O O . TRP A 1 119 ? -16.193 11.900 -7.311 1.00 93.38 119 TRP A O 1
ATOM 968 N N . GLY A 1 120 ? -14.845 10.552 -8.495 1.00 90.75 120 GLY A N 1
ATOM 969 C CA . GLY A 1 120 ? -14.155 9.990 -7.332 1.00 90.75 120 GLY A CA 1
ATOM 970 C C . GLY A 1 120 ? -14.943 8.929 -6.561 1.00 90.75 120 GLY A C 1
ATOM 971 O O . GLY A 1 120 ? -14.376 8.331 -5.651 1.00 90.75 120 GLY A O 1
ATOM 972 N N . TYR A 1 121 ? -16.201 8.641 -6.920 1.00 92.25 121 TYR A N 1
ATOM 973 C CA . TYR A 1 121 ? -16.978 7.594 -6.254 1.00 92.25 121 TYR A CA 1
ATOM 974 C C . TYR A 1 121 ? -16.421 6.200 -6.577 1.00 92.25 121 TYR A C 1
ATOM 976 O O . TYR A 1 121 ? -16.305 5.822 -7.746 1.00 92.25 121 TYR A O 1
ATOM 984 N N . ASP A 1 122 ? -16.093 5.426 -5.541 1.00 94.12 122 ASP A N 1
ATOM 985 C CA . ASP A 1 122 ? -15.580 4.061 -5.656 1.00 94.12 122 ASP A CA 1
ATOM 986 C C . ASP A 1 122 ? -16.642 3.058 -5.195 1.00 94.12 122 ASP A C 1
ATOM 988 O O . ASP A 1 122 ? -16.944 2.928 -4.012 1.00 94.12 122 ASP A O 1
ATOM 992 N N . MET A 1 123 ? -17.185 2.299 -6.147 1.00 92.69 123 MET A N 1
ATOM 993 C CA . MET A 1 123 ? -18.246 1.317 -5.895 1.00 92.69 123 MET A CA 1
ATOM 994 C C . MET A 1 123 ? -17.769 0.079 -5.115 1.00 92.69 123 MET A C 1
ATOM 996 O O . MET A 1 123 ? -18.558 -0.827 -4.852 1.00 92.69 123 MET A O 1
ATOM 1000 N N . ARG A 1 124 ? -16.472 -0.030 -4.801 1.00 94.81 124 ARG A N 1
ATOM 1001 C CA . ARG A 1 124 ? -15.923 -1.143 -4.022 1.00 94.81 124 ARG A CA 1
ATOM 1002 C C . ARG A 1 124 ? -15.774 -0.728 -2.573 1.00 94.81 124 ARG A C 1
ATOM 1004 O O . ARG A 1 124 ? -14.699 -0.307 -2.165 1.00 94.81 124 ARG A O 1
ATOM 1011 N N . ASP A 1 125 ? -16.822 -0.898 -1.792 1.00 96.56 125 ASP A N 1
ATOM 1012 C CA . ASP A 1 125 ? -16.820 -0.539 -0.377 1.00 96.56 125 ASP A CA 1
ATOM 1013 C C . ASP A 1 125 ? -15.826 -1.346 0.465 1.00 96.56 125 ASP A C 1
ATOM 1015 O O . ASP A 1 125 ? -15.333 -2.412 0.077 1.00 96.56 125 ASP A O 1
ATOM 1019 N N . GLY A 1 126 ? -15.489 -0.800 1.631 1.00 97.56 126 GLY A N 1
ATOM 1020 C CA . GLY A 1 126 ? -14.709 -1.519 2.627 1.00 97.56 126 GLY A CA 1
ATOM 1021 C C . GLY A 1 126 ? -15.603 -2.346 3.545 1.00 97.56 126 GLY A C 1
ATOM 1022 O O . GLY A 1 126 ? -16.806 -2.120 3.644 1.00 97.56 126 GLY A O 1
ATOM 1023 N N . VAL A 1 127 ? -15.006 -3.295 4.254 1.00 98.50 127 VAL A N 1
ATOM 1024 C CA . VAL A 1 127 ? -15.692 -4.116 5.256 1.00 98.50 127 VAL A CA 1
ATOM 1025 C C . VAL A 1 127 ? -15.021 -3.903 6.601 1.00 98.50 127 VAL A C 1
ATOM 1027 O O . VAL A 1 127 ? -13.797 -4.003 6.713 1.00 98.50 127 VAL A 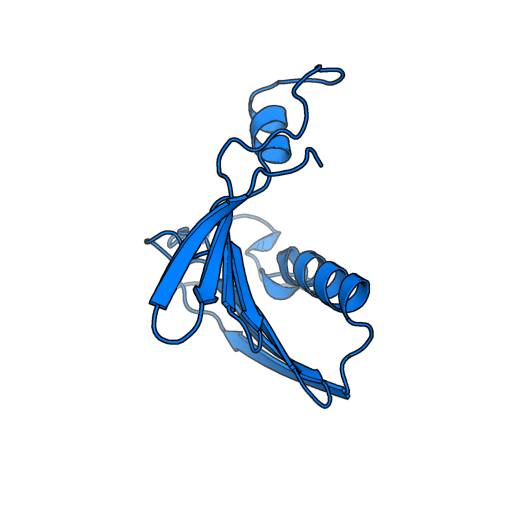O 1
ATOM 1030 N N . VAL A 1 128 ? -15.818 -3.603 7.623 1.00 98.50 128 VAL A N 1
ATOM 1031 C CA . VAL A 1 128 ? -15.388 -3.585 9.018 1.00 98.50 128 VAL A CA 1
ATOM 1032 C C . VAL A 1 128 ? -15.904 -4.844 9.700 1.00 98.50 128 VAL A C 1
ATOM 1034 O O . VAL A 1 128 ? -17.106 -5.070 9.747 1.00 98.50 128 VAL A O 1
ATOM 1037 N N . THR A 1 129 ? -15.005 -5.615 10.299 1.00 98.56 129 THR A N 1
ATOM 1038 C CA . THR A 1 129 ? -15.346 -6.739 11.178 1.00 98.56 129 THR A CA 1
ATOM 1039 C C . THR A 1 129 ? -15.098 -6.310 12.621 1.00 98.56 129 THR A C 1
ATOM 1041 O O . THR A 1 129 ? -13.955 -6.015 12.982 1.00 98.56 129 THR A O 1
ATOM 1044 N N . ARG A 1 130 ? -16.136 -6.247 13.460 1.00 98.00 130 ARG A N 1
ATOM 1045 C CA . ARG A 1 130 ? -16.051 -5.847 14.877 1.00 98.00 130 ARG A CA 1
ATOM 1046 C C . ARG A 1 130 ? -16.255 -7.039 15.801 1.00 98.00 130 ARG A C 1
ATOM 1048 O O . ARG A 1 130 ? -17.050 -7.922 15.502 1.00 98.00 130 ARG A O 1
ATOM 1055 N N . ALA A 1 131 ? -15.560 -7.031 16.934 1.00 96.75 131 ALA A N 1
ATOM 1056 C CA . ALA A 1 131 ? -15.825 -7.969 18.017 1.00 96.75 131 ALA A CA 1
ATOM 1057 C C . ALA A 1 131 ? -16.943 -7.432 18.923 1.00 96.75 131 ALA A C 1
ATOM 1059 O O . ALA A 1 131 ? -16.808 -6.356 19.511 1.00 96.75 131 ALA A O 1
ATOM 1060 N N . GLU A 1 132 ? -18.020 -8.200 19.056 1.00 95.06 132 GLU A N 1
ATOM 1061 C CA . GLU A 1 132 ? -19.153 -7.941 19.945 1.00 95.06 132 GLU A CA 1
ATOM 1062 C C . GLU A 1 132 ? -19.268 -9.101 20.943 1.00 95.06 132 GLU A C 1
ATOM 1064 O O . GLU A 1 132 ? -19.941 -10.106 20.712 1.00 95.06 132 GLU A O 1
ATOM 1069 N N . GLY A 1 133 ? -18.530 -8.997 22.053 1.00 91.44 133 GLY A N 1
ATOM 1070 C CA . GLY A 1 133 ? -18.341 -10.121 22.972 1.00 91.44 133 GLY A CA 1
ATOM 1071 C C . GLY A 1 133 ? -17.507 -11.224 22.316 1.00 91.44 133 GLY A C 1
ATOM 1072 O O . GLY A 1 133 ? -16.370 -10.977 21.921 1.00 91.44 133 GLY A O 1
ATOM 1073 N N . GLU A 1 134 ? -18.073 -12.427 22.202 1.00 91.88 134 GLU A N 1
ATOM 1074 C CA . GLU A 1 134 ? -17.452 -13.557 21.490 1.00 91.88 134 GLU A CA 1
ATOM 1075 C C . GLU A 1 134 ? -17.816 -13.602 19.995 1.00 91.88 134 GLU A C 1
ATOM 1077 O O . GLU A 1 134 ? -17.220 -14.367 19.237 1.00 91.88 134 GLU A O 1
ATOM 1082 N N . ALA A 1 135 ? -18.782 -12.789 19.553 1.00 95.81 135 ALA A N 1
ATOM 1083 C CA . ALA A 1 135 ? -19.214 -12.752 18.162 1.00 95.81 135 ALA A CA 1
ATOM 1084 C C . ALA A 1 135 ? -18.360 -11.789 17.325 1.00 95.81 135 ALA A C 1
ATOM 1086 O O . ALA A 1 135 ? -17.873 -10.767 17.814 1.00 95.81 135 ALA A O 1
ATOM 1087 N N . LEU A 1 136 ? -18.231 -12.102 16.034 1.00 97.31 136 LEU A N 1
ATOM 1088 C CA . LEU A 1 136 ? -17.703 -11.192 15.024 1.00 97.31 136 LEU A CA 1
ATOM 1089 C C . LEU A 1 136 ? -18.847 -10.743 14.119 1.00 97.31 136 LEU A C 1
ATOM 1091 O O . LEU A 1 136 ? -19.553 -11.578 13.555 1.00 97.31 136 LEU A O 1
ATOM 1095 N N . VAL A 1 137 ? -19.016 -9.431 13.989 1.00 97.81 137 VAL A N 1
ATOM 1096 C CA . VAL A 1 137 ? -20.062 -8.812 13.169 1.00 97.81 137 VAL A CA 1
ATOM 1097 C C . VAL A 1 137 ? -19.406 -8.028 12.045 1.00 97.81 137 VAL A C 1
ATOM 1099 O O . VAL A 1 137 ? -18.491 -7.238 12.286 1.00 97.81 137 VAL A O 1
ATOM 1102 N N . GLU A 1 138 ? -19.866 -8.254 10.818 1.00 98.12 138 GLU A N 1
ATOM 1103 C CA . GLU A 1 138 ? -19.385 -7.554 9.630 1.00 98.12 138 GLU A CA 1
ATOM 1104 C C . GLU A 1 138 ? -20.360 -6.464 9.196 1.00 98.12 138 GLU A C 1
ATOM 1106 O O . GLU A 1 138 ? -21.576 -6.650 9.188 1.00 98.12 138 GLU A O 1
ATOM 1111 N N . GLU A 1 139 ? -19.802 -5.323 8.810 1.00 97.81 139 GLU A N 1
ATOM 1112 C CA . GLU A 1 139 ? -20.528 -4.167 8.306 1.00 97.81 139 GLU A CA 1
ATOM 1113 C C . GLU A 1 139 ? -19.796 -3.619 7.077 1.00 97.81 139 GLU A C 1
ATOM 1115 O O . GLU A 1 139 ? -18.590 -3.354 7.12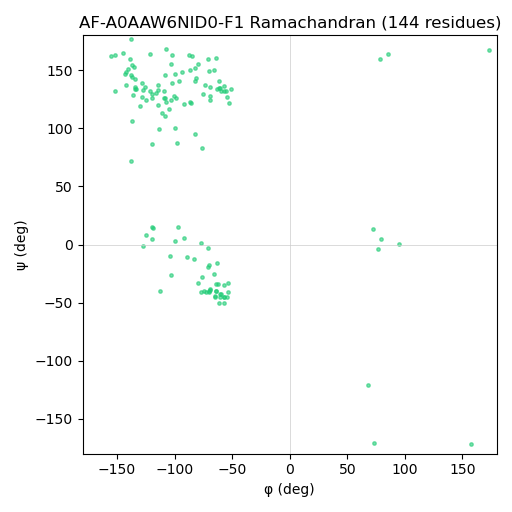1 1.00 97.81 139 GLU A O 1
ATOM 1120 N N . THR A 1 140 ? -20.522 -3.428 5.978 1.00 97.88 140 THR A N 1
ATOM 1121 C CA . THR A 1 140 ? -20.006 -2.718 4.804 1.00 97.88 140 THR A CA 1
ATOM 1122 C C . THR A 1 140 ? -19.987 -1.218 5.079 1.00 97.88 140 THR A C 1
ATOM 1124 O O . THR A 1 140 ? -20.990 -0.643 5.493 1.00 97.88 140 THR A O 1
ATOM 1127 N N . VAL A 1 141 ? -18.848 -0.578 4.823 1.00 96.31 141 VAL A N 1
ATOM 1128 C CA . VAL A 1 141 ? -18.653 0.863 4.991 1.00 96.31 141 VAL A CA 1
ATOM 1129 C C . VAL A 1 141 ? -18.405 1.495 3.633 1.00 96.31 141 VAL A C 1
ATOM 1131 O O . VAL A 1 141 ? -17.424 1.164 2.959 1.00 96.31 141 VAL A O 1
ATOM 1134 N N . LEU A 1 142 ? -19.294 2.423 3.272 1.00 94.62 142 LEU A N 1
ATOM 1135 C CA . LEU A 1 142 ? -19.251 3.121 1.994 1.00 94.62 142 LEU A CA 1
ATOM 1136 C C . LEU A 1 142 ? -17.960 3.920 1.830 1.00 94.62 142 LEU A C 1
ATOM 1138 O O . LEU A 1 142 ? -17.484 4.558 2.776 1.00 94.62 142 LEU A O 1
ATOM 1142 N N . THR A 1 143 ? -17.414 3.913 0.618 1.00 92.25 143 THR A N 1
ATOM 1143 C CA . THR A 1 143 ? -16.314 4.820 0.283 1.00 92.25 143 THR A CA 1
ATOM 1144 C C . THR A 1 143 ? -16.807 6.265 0.202 1.00 92.25 143 THR A C 1
ATOM 1146 O O . THR A 1 143 ? -17.960 6.545 -0.133 1.00 92.25 143 THR A O 1
ATOM 1149 N N . LEU A 1 144 ? -15.919 7.203 0.532 1.00 89.94 144 LEU A N 1
ATOM 1150 C CA . LEU A 1 144 ? -16.143 8.619 0.263 1.00 89.94 144 LEU A CA 1
ATOM 1151 C C . LEU A 1 144 ? -15.438 8.983 -1.048 1.00 89.94 144 LEU A C 1
ATOM 1153 O O . LEU A 1 144 ? -14.319 8.503 -1.257 1.00 89.94 144 LEU A O 1
ATOM 1157 N N . PRO A 1 145 ? -16.043 9.832 -1.895 1.00 87.25 145 PRO A N 1
ATOM 1158 C CA . PRO A 1 145 ? -15.372 10.354 -3.077 1.00 87.25 145 PRO A CA 1
ATOM 1159 C C . PRO A 1 145 ? -14.067 11.072 -2.726 1.00 87.25 145 PRO A C 1
ATOM 1161 O O . PRO A 1 145 ? -14.021 11.827 -1.749 1.00 87.25 145 PRO A O 1
ATOM 1164 N N . GLY A 1 146 ? -13.022 10.797 -3.511 1.00 75.06 146 GLY A N 1
ATOM 1165 C CA . GLY A 1 146 ? -11.700 11.424 -3.398 1.00 75.06 146 GLY A CA 1
ATOM 1166 C C . GLY A 1 146 ? -11.580 12.781 -4.075 1.00 75.06 146 GLY A C 1
ATOM 1167 O O . GLY A 1 146 ? -12.409 13.093 -4.958 1.00 75.06 146 GLY A O 1
#

Foldseek 3Di:
DEAADLDQDPDPLQADDPLHECCSVPVVVVVVVCCVVPNAAPDKDKDWDDDRVPGNHTQWMWMWGHHPPDIDIDTYHNHCPDFDWPDWDDDPFWIKTFGDDFCQVVCVVVVDDDDDPCAQFDPGWMWIWGDDPPDTDIDTDGDDRD

Solvent-accessible surface area (backbone atoms only — not comparable to full-atom values): 8600 Å² total; per-residue (Å²): 101,64,34,65,53,66,70,75,59,100,42,78,60,48,36,72,58,91,77,35,14,46,58,60,71,45,42,59,65,55,50,50,54,48,35,73,77,68,44,82,55,82,44,74,50,73,50,76,40,62,77,47,78,86,50,56,27,38,41,32,39,45,32,43,37,36,44,100,92,52,75,47,79,50,56,36,32,34,72,38,78,65,90,66,68,65,43,78,46,80,58,102,57,33,36,38,41,26,47,74,75,81,48,50,69,58,42,47,73,74,66,54,72,84,85,56,95,68,55,40,57,46,92,62,47,29,38,36,40,34,57,59,85,94,44,76,47,78,44,82,42,80,59,71,58,106

Radius of gyration: 17.76 Å; Cα contacts (8 Å, |Δi|>4): 259; chains: 1; bounding box: 40×32×46 Å

InterPro domains:
  IPR004104 Gfo/Idh/MocA-like oxidoreductase, C-terminal [PF02894] (1-130)
  IPR051317 Gfo/Idh/MocA family oxidoreductases [PTHR43708] (1-140)

Secondary structure (DSSP, 8-state):
---B--SPPSSGGGSSSTT-SHHHHHHHHHHHHHHHHH---SEEEEEEE--STT--S--EEEEEEEETTEEEEEEEESB--SPPPSEEEEETTEEEEE-S--SHHHHHHTT--S--TTTT--SS-EEEEEEETTEEEEEEEPPPP-

Sequence (146 aa):
FDRYRPQVRDRWREQAGPGSGIWYDLAPHLLDQAVHLFGLPVSMTVDLAQLRPGAQTTDYFHAILSYPQRRIVLHGTMLAAAESARYIIHGARGSYVKFGLDPQEERLKNGERLPQEDWGYDMRDGVVTRAEGEALVEETVLTLPG

Mean predicted aligned error: 3.82 Å